Protein AF-A0A172UFU9-F1 (afdb_monomer_lite)

Radius of gyration: 26.02 Å; chains: 1; bounding box: 70×36×63 Å

Organism: NCBI:txid1682113

Foldseek 3Di:
DDDPDPPCPLVVVCVVVVHDSVLVVVLVVCCVPVNNVVSPDDDDPDPPDDPPDDDVVLLVVLVVLLVVCVVVVHDSALVVSQVVCVVVVPPDRDPSVVSVVSCVVVVNDDDPVVPDPPDD

pLDDT: mean 78.35, std 11.7, range [36.91, 92.19]

Secondary structure (DSSP, 8-state):
----PPTTHHHHHHHHTT--HHHHHHHHHHHHHT-TGGGTS----S-S--TT---HHHHHHHHHHHHHHHHTTS--SHHHHHHHHHHTT-S-PPPHHHHHHHHHHTT-S---TTSPPPP-

Sequence (120 aa):
MADDAPRGAVSTFCAEHGISRKSFYALRQRAKTDGQAEVLEPKSRRPKSSPSKLTEEVRQQAVAVRAALEASGRDHGPISVYDKMHAMGLPQVPSVAALARIFREAGVARLEPMKKPRSV

Structure (mmCIF, N/CA/C/O backbone):
data_AF-A0A172UFU9-F1
#
_entry.id   AF-A0A172UFU9-F1
#
loop_
_atom_site.group_PDB
_atom_site.id
_atom_site.type_symbol
_atom_site.label_atom_id
_atom_site.label_alt_id
_atom_site.label_comp_id
_atom_site.label_asym_id
_atom_site.label_entity_id
_atom_site.label_seq_id
_atom_site.pdbx_PDB_ins_code
_atom_site.Cartn_x
_atom_site.Cartn_y
_atom_site.Cartn_z
_atom_site.occupancy
_atom_site.B_iso_or_equiv
_atom_site.auth_seq_id
_atom_site.auth_comp_id
_atom_site.auth_asym_id
_atom_site.auth_atom_id
_atom_site.pdbx_PDB_model_num
ATOM 1 N N . MET A 1 1 ? 40.063 -6.194 -20.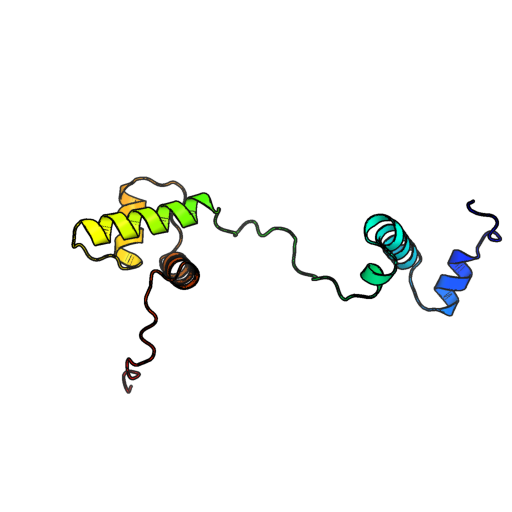016 1.00 36.91 1 MET A N 1
ATOM 2 C CA . MET A 1 1 ? 40.217 -6.663 -21.409 1.00 36.91 1 MET A CA 1
ATOM 3 C C . MET A 1 1 ? 38.885 -6.459 -22.105 1.00 36.91 1 MET A C 1
ATOM 5 O O . MET A 1 1 ? 37.929 -7.134 -21.745 1.00 36.91 1 MET A O 1
ATOM 9 N N . ALA A 1 2 ? 38.763 -5.454 -22.967 1.00 49.81 2 ALA A N 1
ATOM 10 C CA . ALA A 1 2 ? 37.507 -5.140 -23.635 1.00 49.81 2 ALA A CA 1
ATOM 11 C C . ALA A 1 2 ? 37.761 -4.792 -25.103 1.00 49.81 2 ALA A C 1
ATOM 13 O O . ALA A 1 2 ? 38.650 -4.001 -25.389 1.00 49.81 2 ALA A O 1
ATOM 14 N N . ASP A 1 3 ? 36.882 -5.329 -25.951 1.00 57.81 3 ASP A N 1
ATOM 15 C CA . ASP A 1 3 ? 36.410 -4.692 -27.185 1.00 57.81 3 ASP A CA 1
ATOM 16 C C . ASP A 1 3 ? 37.329 -4.741 -28.426 1.00 57.81 3 ASP A C 1
ATOM 18 O O . ASP A 1 3 ? 37.508 -3.740 -29.103 1.00 57.81 3 ASP A O 1
ATOM 22 N N . ASP A 1 4 ? 37.817 -5.930 -28.801 1.00 59.00 4 ASP 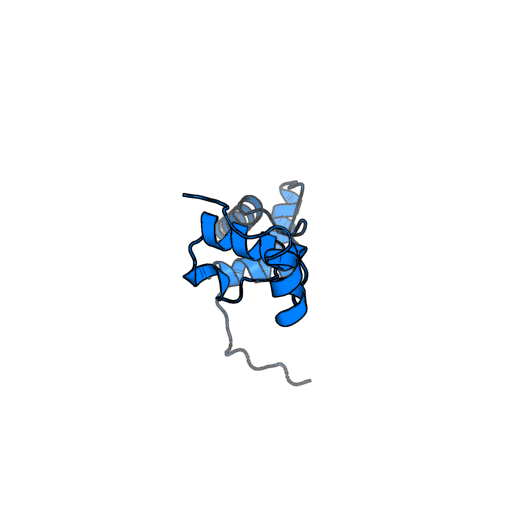A N 1
ATOM 23 C CA . ASP A 1 4 ? 38.317 -6.188 -30.171 1.00 59.00 4 ASP A CA 1
ATOM 24 C C . ASP A 1 4 ? 37.316 -7.037 -30.982 1.00 59.00 4 ASP A C 1
ATOM 26 O O . ASP A 1 4 ? 37.650 -7.984 -31.690 1.00 59.00 4 ASP A O 1
ATOM 30 N N . ALA A 1 5 ? 36.021 -6.753 -30.808 1.00 65.75 5 ALA A N 1
ATOM 31 C CA . ALA A 1 5 ? 34.993 -7.337 -31.660 1.00 65.75 5 ALA A CA 1
ATOM 32 C C . ALA A 1 5 ? 34.910 -6.517 -32.959 1.00 65.75 5 ALA A C 1
ATOM 34 O O . ALA A 1 5 ? 34.851 -5.283 -32.886 1.00 65.75 5 ALA A O 1
ATOM 35 N N . PRO A 1 6 ? 34.854 -7.155 -34.143 1.00 74.81 6 PRO A N 1
ATOM 36 C CA . PRO A 1 6 ? 34.739 -6.432 -35.402 1.00 74.81 6 PRO A CA 1
ATOM 37 C C . PRO A 1 6 ? 33.516 -5.511 -35.368 1.00 74.81 6 PRO A C 1
ATOM 39 O O . PRO A 1 6 ? 32.455 -5.867 -34.836 1.00 74.81 6 PRO A O 1
ATOM 42 N N . ARG A 1 7 ? 33.656 -4.298 -35.918 1.00 66.69 7 ARG A N 1
ATOM 43 C CA . ARG A 1 7 ? 32.552 -3.332 -35.940 1.00 66.69 7 ARG A CA 1
ATOM 44 C C . ARG A 1 7 ? 31.318 -3.979 -36.568 1.00 66.69 7 ARG A C 1
ATOM 46 O O . ARG A 1 7 ? 31.376 -4.501 -37.672 1.00 66.69 7 ARG A O 1
ATOM 53 N N . GLY A 1 8 ? 30.199 -3.923 -35.849 1.00 75.69 8 GLY A N 1
ATOM 54 C CA . GLY A 1 8 ? 28.943 -4.540 -36.277 1.00 75.69 8 GLY A CA 1
ATOM 55 C C . GLY A 1 8 ? 28.670 -5.930 -35.701 1.00 75.69 8 GLY A C 1
ATOM 56 O O . GLY A 1 8 ? 27.540 -6.380 -35.839 1.00 75.69 8 GLY A O 1
ATOM 57 N N . ALA A 1 9 ? 29.599 -6.558 -34.968 1.00 83.75 9 ALA A N 1
ATOM 58 C CA . ALA A 1 9 ? 29.390 -7.878 -34.353 1.00 83.75 9 ALA A CA 1
ATOM 59 C C . ALA A 1 9 ? 28.100 -7.964 -33.514 1.00 83.75 9 ALA A C 1
ATOM 61 O O . ALA A 1 9 ? 27.343 -8.922 -33.621 1.00 83.75 9 ALA A O 1
ATOM 62 N N . VAL A 1 10 ? 27.797 -6.922 -32.731 1.00 84.88 10 VAL A N 1
ATOM 63 C CA . VAL A 1 10 ? 26.552 -6.847 -31.947 1.00 84.88 10 VAL A CA 1
ATOM 64 C C . VAL A 1 10 ? 25.324 -6.741 -32.853 1.00 84.88 10 VAL A C 1
ATOM 66 O O . VAL A 1 10 ? 24.289 -7.317 -32.541 1.00 84.88 10 VAL A O 1
ATOM 69 N N . SER A 1 11 ? 25.418 -6.006 -33.963 1.00 86.12 11 SER A N 1
ATOM 70 C CA . SER A 1 11 ? 24.316 -5.855 -34.919 1.00 86.12 11 SER A CA 1
ATOM 71 C C . SER A 1 11 ? 24.021 -7.170 -35.637 1.00 86.12 11 SER A C 1
ATOM 73 O O . SER A 1 11 ? 22.853 -7.535 -35.735 1.00 86.12 11 SER A O 1
ATOM 75 N N . THR A 1 12 ? 25.059 -7.890 -36.068 1.00 88.94 12 THR A N 1
ATOM 76 C CA . THR A 1 12 ? 24.943 -9.219 -36.684 1.00 88.94 12 THR A CA 1
ATOM 77 C C . THR A 1 12 ? 24.351 -10.221 -35.697 1.00 88.94 12 THR A C 1
ATOM 79 O O . THR A 1 12 ? 23.318 -10.812 -35.985 1.00 88.94 12 THR A O 1
ATOM 82 N N . PHE A 1 13 ? 24.894 -10.296 -34.478 1.00 88.88 13 PHE A N 1
ATOM 83 C CA . PHE A 1 13 ? 24.365 -11.141 -33.401 1.00 88.88 13 PHE A CA 1
ATOM 84 C C . PHE A 1 13 ? 22.887 -10.848 -33.095 1.00 88.88 13 PHE A C 1
ATOM 86 O O . PHE A 1 13 ? 22.070 -11.751 -32.936 1.00 88.88 13 PHE A O 1
ATOM 93 N N . CYS A 1 14 ? 22.520 -9.566 -33.026 1.00 90.56 14 CYS A N 1
ATOM 94 C CA . CYS A 1 14 ? 21.137 -9.159 -32.794 1.00 90.56 14 CYS A CA 1
ATOM 95 C C . CYS A 1 14 ? 20.202 -9.606 -33.927 1.00 90.56 14 CYS A C 1
ATOM 97 O O . CYS A 1 14 ? 19.080 -10.027 -33.649 1.00 90.56 14 CYS A O 1
ATOM 99 N N . ALA A 1 15 ? 20.657 -9.525 -35.180 1.00 88.69 15 ALA A N 1
ATOM 100 C CA . ALA A 1 15 ? 19.890 -9.962 -36.341 1.00 88.69 15 ALA A CA 1
ATOM 101 C C . ALA A 1 15 ? 19.724 -11.491 -36.376 1.00 88.69 15 ALA A C 1
ATOM 103 O O . ALA A 1 15 ? 18.611 -11.967 -36.577 1.00 88.69 15 ALA A O 1
ATOM 104 N N . GLU A 1 16 ? 20.794 -12.244 -36.112 1.00 92.19 16 GLU A N 1
ATOM 105 C CA . GLU A 1 16 ? 20.790 -13.714 -36.088 1.00 92.19 16 GLU A CA 1
ATOM 106 C C . GLU A 1 16 ? 19.888 -14.283 -34.985 1.00 92.19 16 GLU A C 1
ATOM 108 O O . GLU A 1 16 ? 19.138 -15.228 -35.216 1.00 92.19 16 GLU A O 1
ATOM 113 N N . HIS A 1 17 ? 19.913 -13.684 -33.791 1.00 89.44 17 HIS A N 1
ATOM 114 C CA . HIS A 1 17 ? 19.145 -14.158 -32.635 1.00 89.44 17 HIS A CA 1
ATOM 115 C C . HIS A 1 17 ? 17.779 -13.474 -32.460 1.00 89.44 17 HIS A C 1
ATOM 117 O O . HIS A 1 17 ? 17.097 -13.713 -31.463 1.00 89.44 17 HIS A O 1
ATOM 123 N N . GLY A 1 18 ? 17.368 -12.608 -33.394 1.00 90.44 18 GLY A N 1
ATOM 124 C CA . GLY A 1 18 ? 16.059 -11.945 -33.360 1.00 90.44 18 GLY A CA 1
ATOM 125 C C . GLY A 1 18 ? 15.851 -11.006 -32.163 1.00 90.44 18 GLY A C 1
ATOM 126 O O . GLY A 1 18 ? 14.717 -10.770 -31.744 1.00 90.44 18 GLY A O 1
ATOM 127 N N . ILE A 1 19 ? 16.929 -10.463 -31.591 1.00 90.69 19 ILE A N 1
ATOM 128 C CA . ILE A 1 19 ? 16.868 -9.543 -30.448 1.00 90.69 19 ILE A CA 1
ATOM 129 C C . ILE A 1 19 ? 17.178 -8.113 -30.880 1.00 90.69 19 ILE A C 1
ATOM 131 O O . ILE A 1 19 ? 18.022 -7.852 -31.730 1.00 90.69 19 ILE A O 1
ATOM 135 N N . SER A 1 20 ? 16.533 -7.132 -30.250 1.00 91.00 20 SER A N 1
ATOM 136 C CA . SER A 1 20 ? 16.896 -5.736 -30.500 1.00 91.00 20 SER A CA 1
ATOM 137 C C . SER A 1 20 ? 18.251 -5.399 -29.861 1.00 91.00 20 SER A C 1
ATOM 139 O O . SER A 1 20 ? 18.552 -5.848 -28.750 1.00 91.00 20 SER A O 1
ATOM 141 N N . ARG A 1 21 ? 19.027 -4.501 -30.488 1.00 88.81 21 ARG A N 1
ATOM 142 C CA . ARG A 1 21 ? 20.263 -3.948 -29.891 1.00 88.81 21 ARG A CA 1
ATOM 143 C C . ARG A 1 21 ? 20.018 -3.363 -28.493 1.00 88.81 21 ARG A C 1
ATOM 145 O O . ARG A 1 21 ? 20.852 -3.504 -27.603 1.00 88.81 21 ARG A O 1
ATOM 152 N N . LYS A 1 22 ? 18.849 -2.746 -28.273 1.00 90.75 22 LYS A N 1
ATOM 153 C CA . LYS A 1 22 ? 18.432 -2.211 -26.966 1.00 90.75 22 LYS A CA 1
ATOM 154 C C . LYS A 1 22 ? 18.313 -3.320 -25.915 1.00 90.75 22 LYS A C 1
ATOM 156 O O . LYS A 1 22 ? 18.804 -3.148 -24.802 1.00 90.75 22 LYS A O 1
ATOM 161 N N . SER A 1 23 ? 17.705 -4.452 -26.271 1.00 88.06 23 SER A N 1
ATOM 162 C CA . SER A 1 23 ? 17.599 -5.627 -25.398 1.00 88.06 23 SER A CA 1
ATOM 163 C C . SER A 1 23 ? 18.976 -6.207 -25.081 1.00 88.06 23 SER A C 1
ATOM 165 O O . SER A 1 23 ? 19.262 -6.462 -23.916 1.00 88.06 23 SER A O 1
ATOM 167 N N . PHE A 1 24 ? 19.857 -6.329 -26.080 1.00 89.62 24 PHE A N 1
ATOM 168 C CA . PHE A 1 24 ? 21.227 -6.812 -25.884 1.00 89.62 24 PHE A CA 1
ATOM 169 C C . PHE A 1 24 ? 21.993 -5.975 -24.852 1.00 89.62 24 PHE A C 1
ATOM 171 O O . PHE A 1 24 ? 22.528 -6.514 -23.884 1.00 89.62 24 PHE A O 1
ATOM 178 N N . TYR A 1 25 ? 22.005 -4.647 -25.000 1.00 91.19 25 TYR A N 1
ATOM 179 C CA . TYR A 1 25 ? 22.691 -3.786 -24.034 1.00 91.19 25 TYR A CA 1
ATOM 180 C C . TYR A 1 25 ? 22.013 -3.783 -22.661 1.00 91.19 25 TYR A C 1
ATOM 182 O O . TYR A 1 25 ? 22.715 -3.724 -21.655 1.00 91.19 25 TYR A O 1
ATOM 190 N N . ALA A 1 26 ? 20.685 -3.907 -22.587 1.00 87.19 26 ALA A N 1
ATOM 191 C CA . ALA A 1 26 ? 19.989 -4.050 -21.309 1.00 87.19 26 ALA A CA 1
ATOM 192 C C . ALA A 1 26 ? 20.400 -5.338 -20.570 1.00 87.19 26 ALA A C 1
ATOM 194 O O . ALA A 1 26 ? 20.665 -5.290 -19.370 1.00 87.19 26 ALA A O 1
ATOM 195 N N . LEU A 1 27 ? 20.508 -6.466 -21.279 1.00 86.62 27 LEU A N 1
ATOM 196 C CA . LEU A 1 27 ? 20.976 -7.739 -20.721 1.00 86.62 27 LEU A CA 1
ATOM 197 C C . LEU A 1 27 ? 22.465 -7.677 -20.349 1.00 86.62 27 LEU A C 1
ATOM 199 O O . LEU A 1 27 ? 22.829 -8.102 -19.258 1.00 86.62 27 LEU A O 1
ATOM 203 N N . ARG A 1 28 ? 23.318 -7.068 -21.189 1.00 87.25 28 ARG A N 1
ATOM 204 C CA . ARG A 1 28 ? 24.753 -6.871 -20.897 1.00 87.25 28 ARG A CA 1
ATOM 205 C C . ARG A 1 28 ? 24.972 -6.013 -19.652 1.00 87.25 28 ARG A C 1
ATOM 207 O O . ARG A 1 28 ? 25.885 -6.295 -18.884 1.00 87.25 28 ARG A O 1
ATOM 214 N N . GLN A 1 29 ? 24.169 -4.968 -19.451 1.00 86.25 29 GLN A N 1
ATOM 215 C CA . GLN A 1 29 ? 24.249 -4.149 -18.238 1.00 86.25 29 GLN A CA 1
ATOM 216 C C . GLN A 1 29 ? 23.799 -4.935 -17.003 1.00 86.25 29 GLN A C 1
ATOM 218 O O . GLN A 1 29 ? 24.514 -4.942 -16.008 1.00 86.25 29 GLN A O 1
ATOM 223 N N . ARG A 1 30 ? 22.692 -5.684 -17.087 1.00 83.00 30 ARG A N 1
ATOM 224 C CA . ARG A 1 30 ? 22.256 -6.571 -15.993 1.00 83.00 30 ARG A CA 1
ATOM 225 C C . ARG A 1 30 ? 23.310 -7.621 -15.646 1.00 83.00 30 ARG A C 1
ATOM 227 O O . ARG A 1 30 ? 23.615 -7.783 -14.477 1.00 83.00 30 ARG A O 1
ATOM 234 N N . ALA A 1 31 ? 23.944 -8.242 -16.642 1.00 84.94 31 ALA A N 1
ATOM 235 C CA . ALA A 1 31 ? 25.013 -9.224 -16.427 1.00 84.94 31 ALA A CA 1
ATOM 236 C C . ALA A 1 31 ? 26.193 -8.650 -15.631 1.00 84.94 31 ALA A C 1
ATOM 238 O O . ALA A 1 31 ? 26.836 -9.371 -14.873 1.00 84.94 31 ALA A O 1
ATOM 239 N N . LYS A 1 32 ? 26.489 -7.356 -15.820 1.00 85.38 32 LYS A N 1
ATOM 240 C CA . LYS A 1 32 ? 27.555 -6.653 -15.098 1.00 85.38 32 LYS A CA 1
ATOM 241 C C . LYS A 1 32 ? 27.161 -6.290 -13.668 1.00 85.38 32 LYS A C 1
ATOM 243 O O . LYS A 1 32 ? 28.022 -6.337 -12.800 1.00 85.38 32 LYS A O 1
ATOM 248 N N . THR A 1 33 ? 25.914 -5.880 -13.441 1.00 84.38 33 THR A N 1
ATOM 249 C CA . THR A 1 33 ? 25.444 -5.417 -12.124 1.00 84.38 33 THR A CA 1
ATOM 250 C C . THR A 1 33 ? 25.029 -6.567 -11.211 1.00 84.38 33 THR A C 1
ATOM 252 O O . THR A 1 33 ? 25.395 -6.574 -10.043 1.00 84.38 33 THR A O 1
ATOM 255 N N . ASP A 1 34 ? 24.296 -7.533 -11.758 1.00 78.94 34 ASP A N 1
ATOM 256 C CA . ASP A 1 34 ? 23.587 -8.577 -11.013 1.00 78.94 34 ASP A CA 1
ATOM 257 C C . ASP A 1 34 ? 24.256 -9.966 -11.161 1.00 78.94 34 ASP A C 1
ATOM 259 O O . ASP A 1 34 ? 23.916 -10.915 -10.461 1.00 78.94 34 ASP A O 1
ATOM 263 N N . GLY A 1 35 ? 25.222 -10.103 -12.078 1.00 80.25 35 GLY A N 1
ATOM 264 C CA . GLY A 1 35 ? 25.857 -11.377 -12.429 1.00 80.25 35 GLY A CA 1
ATOM 265 C C . GLY A 1 35 ? 25.158 -12.107 -13.583 1.00 80.25 35 GLY A C 1
ATOM 266 O O . GLY A 1 35 ? 23.994 -11.871 -13.899 1.00 80.25 35 GLY A O 1
ATOM 267 N N . GLN A 1 36 ? 25.887 -12.997 -14.265 1.00 76.25 36 GLN A N 1
ATOM 268 C CA . GLN A 1 36 ? 25.418 -13.639 -15.506 1.00 76.25 36 GLN A CA 1
ATOM 269 C C . GLN A 1 36 ? 24.200 -14.556 -15.297 1.00 76.25 36 GLN A C 1
ATOM 271 O O . GLN A 1 36 ? 23.340 -14.626 -16.172 1.00 76.25 36 GLN A O 1
ATOM 276 N N . ALA A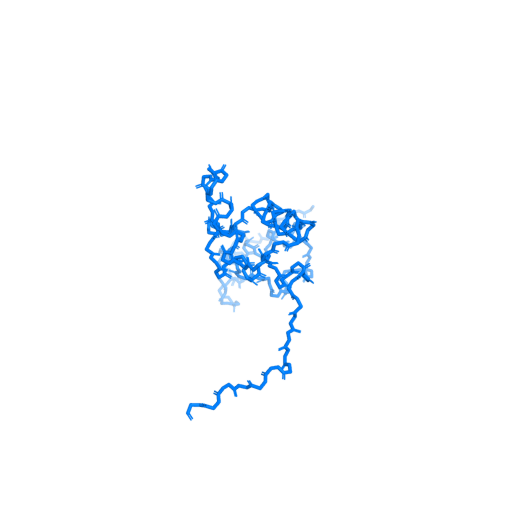 1 37 ? 24.103 -15.213 -14.136 1.00 72.19 37 ALA A N 1
ATOM 277 C CA . ALA A 1 37 ? 22.992 -16.106 -13.807 1.00 72.19 37 ALA A CA 1
ATOM 278 C C . ALA A 1 37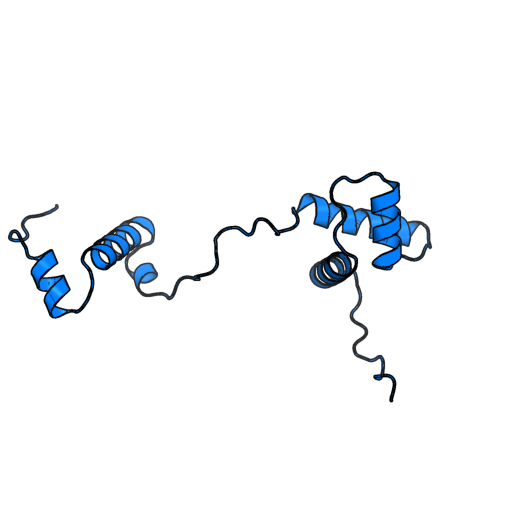 ? 21.666 -15.347 -13.606 1.00 72.19 37 ALA A C 1
ATOM 280 O O . ALA A 1 37 ? 20.622 -15.795 -14.069 1.00 72.19 37 ALA A O 1
ATOM 281 N N . GLU A 1 38 ? 21.705 -14.150 -13.012 1.00 70.00 38 GLU A N 1
ATOM 282 C CA . GLU A 1 38 ? 20.504 -13.343 -12.751 1.00 70.00 38 GLU A CA 1
ATOM 283 C C . GLU A 1 38 ? 19.850 -12.762 -14.014 1.00 70.00 38 GLU A C 1
ATOM 285 O O . GLU A 1 38 ? 18.711 -12.295 -13.976 1.00 70.00 38 GLU A O 1
ATOM 290 N N . VAL A 1 39 ? 20.552 -12.766 -15.149 1.00 73.69 39 VAL A N 1
ATOM 291 C CA . VAL A 1 39 ? 20.020 -12.244 -16.417 1.00 73.69 39 VAL A CA 1
ATOM 292 C C . VAL A 1 39 ? 18.967 -13.171 -17.018 1.00 73.69 39 VAL A C 1
ATOM 294 O O . VAL A 1 39 ? 18.069 -12.689 -17.713 1.00 73.69 39 VAL A O 1
ATOM 297 N N . LEU A 1 40 ? 19.086 -14.477 -16.763 1.00 74.81 40 LEU A N 1
ATOM 298 C CA . LEU A 1 40 ? 18.203 -15.506 -17.312 1.00 74.81 40 LEU A CA 1
ATOM 299 C C . LEU A 1 40 ? 16.953 -15.722 -16.452 1.00 74.81 40 LEU A C 1
ATOM 301 O O . LEU A 1 40 ? 15.929 -16.168 -16.969 1.00 74.81 40 LEU A O 1
ATOM 305 N N . GLU A 1 41 ? 17.006 -15.342 -15.176 1.00 77.06 41 GLU A N 1
ATOM 306 C CA . GLU A 1 41 ? 15.870 -15.451 -14.268 1.00 77.06 41 GLU A CA 1
ATOM 307 C C . GLU A 1 41 ? 14.781 -14.410 -14.604 1.00 77.06 41 GLU A C 1
ATOM 309 O O . GLU A 1 41 ? 15.060 -13.204 -14.695 1.00 77.06 41 GLU A O 1
ATOM 314 N N . PRO A 1 42 ? 13.508 -14.823 -14.775 1.00 77.12 42 PRO A N 1
ATOM 315 C CA . PRO A 1 42 ? 12.404 -13.900 -15.009 1.00 77.12 42 PRO A CA 1
ATOM 316 C C . PRO A 1 42 ? 12.218 -12.918 -13.839 1.00 77.12 42 PRO A C 1
ATOM 318 O O . PRO A 1 42 ? 11.589 -13.223 -12.827 1.00 77.12 42 PRO A O 1
ATOM 321 N N . LYS A 1 43 ? 12.720 -11.685 -13.979 1.00 72.81 43 LYS A N 1
ATOM 322 C CA . LYS A 1 43 ? 12.493 -10.630 -12.978 1.00 72.81 43 LYS A CA 1
ATOM 323 C C . LYS A 1 43 ? 11.047 -10.126 -13.034 1.00 72.81 43 LYS A C 1
ATOM 325 O O . LYS A 1 43 ? 10.429 -10.009 -14.097 1.00 72.81 43 LYS A O 1
ATOM 330 N N . SER A 1 44 ? 10.517 -9.777 -11.862 1.00 75.81 44 SER A N 1
ATOM 331 C CA . SER A 1 44 ? 9.176 -9.207 -11.725 1.00 75.81 44 SER A CA 1
ATOM 332 C C . SER A 1 44 ? 8.995 -7.986 -12.631 1.00 75.81 44 SER A C 1
ATOM 334 O O . SER A 1 44 ? 9.795 -7.052 -12.617 1.00 75.81 44 SER A O 1
ATOM 336 N N . ARG A 1 45 ? 7.896 -7.974 -13.392 1.00 80.25 45 ARG A N 1
ATOM 337 C CA . ARG A 1 45 ? 7.470 -6.829 -14.215 1.00 80.25 45 ARG A CA 1
ATOM 338 C C . ARG A 1 45 ? 6.655 -5.803 -13.422 1.00 80.25 45 ARG A C 1
ATOM 340 O O . ARG A 1 45 ? 6.140 -4.848 -13.999 1.00 80.25 45 ARG A O 1
ATOM 347 N N . ARG A 1 46 ? 6.482 -6.014 -12.113 1.00 73.25 46 ARG A N 1
ATOM 348 C CA . ARG A 1 46 ? 5.698 -5.120 -11.261 1.00 73.25 46 ARG A CA 1
ATOM 349 C C . ARG A 1 46 ? 6.412 -3.765 -11.138 1.00 73.25 46 ARG A C 1
ATOM 351 O O . ARG A 1 46 ? 7.629 -3.747 -10.947 1.00 73.25 46 ARG A O 1
ATOM 358 N N . PRO A 1 47 ? 5.689 -2.633 -11.205 1.00 74.19 47 PRO A N 1
ATOM 359 C CA . PRO A 1 47 ? 6.279 -1.328 -10.931 1.00 74.19 47 PRO A CA 1
ATOM 360 C C . PRO A 1 47 ? 6.932 -1.302 -9.543 1.00 74.19 47 PRO A C 1
ATOM 362 O O . PRO A 1 47 ? 6.381 -1.840 -8.579 1.00 74.19 47 PRO A O 1
ATOM 365 N N . LYS A 1 48 ? 8.110 -0.667 -9.452 1.00 70.56 48 LYS A N 1
ATOM 366 C CA . LYS A 1 48 ? 8.915 -0.597 -8.217 1.00 70.56 48 LYS A CA 1
ATOM 367 C C . LYS A 1 48 ? 8.189 0.110 -7.069 1.00 70.56 48 LYS A C 1
ATOM 369 O O . LYS A 1 48 ? 8.420 -0.217 -5.911 1.00 70.56 48 LYS A O 1
ATOM 374 N N . SER A 1 49 ? 7.307 1.055 -7.384 1.00 62.72 49 SER A N 1
ATOM 375 C CA . SER A 1 49 ? 6.459 1.741 -6.412 1.00 62.72 49 SER A CA 1
ATOM 376 C C . SER A 1 49 ? 5.048 1.909 -6.968 1.00 62.72 49 SER A C 1
ATOM 378 O O . SER A 1 49 ? 4.858 1.986 -8.181 1.00 62.72 49 SER A O 1
ATOM 380 N N . SER A 1 50 ? 4.063 1.950 -6.074 1.00 64.56 50 SER A N 1
ATOM 381 C CA . SER A 1 50 ? 2.684 2.308 -6.394 1.00 64.56 50 SER A CA 1
ATOM 382 C C . SER A 1 50 ? 2.342 3.573 -5.607 1.00 64.56 50 SER A C 1
ATOM 384 O O . SER A 1 50 ? 2.455 3.537 -4.383 1.00 64.56 50 SER A O 1
ATOM 386 N N . PRO A 1 51 ? 1.919 4.671 -6.255 1.00 60.72 51 PRO A N 1
ATOM 387 C CA . PRO A 1 51 ? 1.554 5.909 -5.561 1.00 60.72 51 PRO A CA 1
ATOM 388 C C . PRO A 1 51 ? 0.328 5.740 -4.652 1.00 60.72 51 PRO A C 1
ATOM 390 O O . PRO A 1 51 ? 0.142 6.510 -3.721 1.00 60.72 51 PRO A O 1
ATOM 393 N N . SER A 1 52 ? -0.483 4.700 -4.870 1.00 61.34 52 SER A N 1
ATOM 394 C CA . SER A 1 52 ? -1.595 4.329 -3.986 1.00 61.34 52 SER A CA 1
ATOM 395 C C . SER A 1 52 ? -1.171 3.405 -2.838 1.00 61.34 52 SER A C 1
ATOM 397 O O . SER A 1 52 ? -2.024 2.867 -2.130 1.00 61.34 52 SER A O 1
ATOM 399 N N . LYS A 1 53 ? 0.132 3.137 -2.676 1.00 66.44 53 LYS A N 1
ATOM 400 C CA . LYS A 1 53 ? 0.634 2.336 -1.562 1.00 66.44 53 LYS A CA 1
ATOM 401 C C . LYS A 1 53 ? 0.545 3.189 -0.299 1.00 66.44 53 LYS A C 1
ATOM 403 O O . LYS A 1 53 ? 1.271 4.164 -0.159 1.00 66.44 53 LYS A O 1
ATOM 408 N N . LEU A 1 54 ? -0.348 2.792 0.604 1.00 70.25 54 LEU A N 1
ATOM 409 C CA . LEU A 1 54 ? -0.384 3.301 1.973 1.00 70.25 54 LEU A CA 1
ATOM 410 C C . LEU A 1 54 ? 1.021 3.240 2.575 1.00 70.25 54 LEU A C 1
ATOM 412 O O . LEU A 1 54 ? 1.690 2.206 2.452 1.00 70.25 54 LEU A O 1
ATOM 416 N N . THR A 1 55 ? 1.464 4.342 3.181 1.00 77.50 55 THR A N 1
ATOM 417 C CA . THR A 1 55 ? 2.764 4.373 3.848 1.00 77.50 55 THR A CA 1
ATOM 418 C C . THR A 1 55 ? 2.757 3.404 5.023 1.00 77.50 55 THR A C 1
ATOM 420 O O . THR A 1 55 ? 1.714 3.095 5.612 1.00 77.50 55 THR A O 1
ATOM 423 N N . GLU A 1 56 ? 3.937 2.888 5.351 1.00 78.75 56 GLU A N 1
ATOM 424 C CA . GLU A 1 56 ? 4.089 1.968 6.475 1.00 78.75 56 GLU A CA 1
ATOM 425 C C . GLU A 1 56 ? 3.693 2.642 7.800 1.00 78.75 56 GLU A C 1
ATOM 427 O O . GLU A 1 56 ? 3.118 2.002 8.674 1.00 78.75 56 GLU A O 1
ATOM 432 N N . GLU A 1 57 ? 3.881 3.960 7.909 1.00 80.94 57 GLU A N 1
ATOM 433 C CA . GLU A 1 57 ? 3.462 4.759 9.067 1.00 80.94 57 GLU A CA 1
ATOM 434 C C . GLU A 1 57 ? 1.943 4.702 9.276 1.00 80.94 57 GLU A C 1
ATOM 436 O O . GLU A 1 57 ? 1.478 4.428 10.381 1.00 80.94 57 GLU A O 1
ATOM 441 N N . VAL A 1 58 ? 1.152 4.886 8.210 1.00 82.81 58 VAL A N 1
ATOM 442 C CA . VAL A 1 58 ? -0.319 4.823 8.287 1.00 82.81 58 VAL A CA 1
ATOM 443 C C . VAL A 1 58 ? -0.781 3.416 8.673 1.00 82.81 58 VAL A C 1
ATOM 445 O O . VAL A 1 58 ? -1.739 3.256 9.433 1.00 82.81 58 VAL A O 1
ATOM 448 N N . ARG A 1 59 ? -0.083 2.380 8.192 1.00 84.69 59 ARG A N 1
ATOM 449 C CA . ARG A 1 59 ? -0.342 0.986 8.577 1.00 84.69 59 ARG A CA 1
ATOM 450 C C . ARG A 1 59 ? -0.097 0.770 10.072 1.00 84.69 59 ARG A C 1
ATOM 452 O O . ARG A 1 59 ? -0.961 0.215 10.750 1.00 84.69 59 ARG A O 1
ATOM 459 N N . GLN A 1 60 ? 1.044 1.221 10.585 1.00 84.69 60 GLN A N 1
ATOM 460 C CA . GLN A 1 60 ? 1.391 1.106 12.003 1.00 84.69 60 GLN A CA 1
ATOM 461 C C . GLN A 1 60 ? 0.415 1.887 12.884 1.00 84.69 60 GLN A C 1
ATOM 463 O O . GLN A 1 60 ? -0.062 1.371 13.893 1.00 84.69 60 GLN A O 1
ATOM 468 N N . GLN A 1 61 ? 0.045 3.096 12.465 1.00 87.00 61 GLN A N 1
ATOM 469 C CA . GLN A 1 61 ? -0.906 3.930 13.185 1.00 87.00 61 GLN A CA 1
ATOM 470 C C . GLN A 1 61 ? -2.295 3.287 13.264 1.00 87.00 61 GLN A C 1
ATOM 472 O O . GLN A 1 61 ? -2.906 3.282 14.331 1.00 87.00 61 GLN A O 1
ATOM 477 N N . ALA A 1 62 ? -2.774 2.676 12.179 1.00 86.50 62 ALA A N 1
ATOM 478 C CA . ALA A 1 62 ? -4.029 1.928 12.185 1.00 86.50 62 ALA A CA 1
ATOM 479 C C . ALA A 1 62 ? -4.012 0.755 13.183 1.00 86.50 62 ALA A C 1
ATOM 481 O O . ALA A 1 62 ? -4.994 0.528 13.894 1.00 86.50 62 ALA A O 1
ATOM 482 N N . VAL A 1 63 ? -2.899 0.018 13.261 1.00 87.44 63 VAL A N 1
ATOM 483 C CA . VAL A 1 63 ? -2.732 -1.082 14.225 1.00 87.44 63 VAL A CA 1
ATOM 484 C C . VAL A 1 63 ? -2.682 -0.551 15.660 1.00 87.44 63 VAL A C 1
ATOM 486 O O . VAL A 1 63 ? -3.332 -1.119 16.536 1.00 87.44 63 VAL A O 1
ATOM 489 N N . ALA A 1 64 ? -1.994 0.567 15.901 1.00 87.69 64 ALA A N 1
ATOM 490 C CA . ALA A 1 64 ? -1.934 1.208 17.213 1.00 87.69 64 ALA A CA 1
ATOM 491 C C . ALA A 1 64 ? -3.312 1.703 17.684 1.00 87.69 64 ALA A C 1
ATOM 493 O O . ALA A 1 64 ? -3.693 1.471 18.830 1.00 87.69 64 ALA A O 1
ATOM 494 N N . VAL A 1 65 ? -4.100 2.324 16.797 1.00 87.62 65 VAL A N 1
ATOM 495 C CA . VAL A 1 65 ? -5.473 2.751 17.114 1.00 87.62 65 VAL A CA 1
ATOM 496 C C . VAL A 1 65 ? -6.354 1.547 17.437 1.00 87.62 65 VAL A C 1
ATOM 498 O O . VAL A 1 65 ? -7.106 1.590 18.410 1.00 87.62 65 VAL A O 1
ATOM 501 N N . ARG A 1 66 ? -6.233 0.447 16.682 1.00 87.69 66 ARG A N 1
ATOM 502 C CA . ARG A 1 66 ? -6.939 -0.805 16.989 1.00 87.69 66 ARG A CA 1
ATOM 503 C C . ARG A 1 66 ? -6.566 -1.333 18.378 1.00 87.69 66 ARG A C 1
ATOM 505 O O . ARG A 1 66 ? -7.463 -1.665 19.144 1.00 87.69 66 ARG A O 1
ATOM 512 N N . ALA A 1 67 ? -5.275 -1.377 18.710 1.00 87.19 67 ALA A N 1
ATOM 513 C CA . ALA A 1 67 ? -4.795 -1.839 20.013 1.00 87.19 67 ALA A CA 1
ATOM 514 C C . ALA A 1 67 ? -5.285 -0.944 21.165 1.00 87.19 67 ALA A C 1
ATOM 516 O O . ALA A 1 67 ? -5.684 -1.447 22.210 1.00 87.19 67 ALA A O 1
ATOM 517 N N . ALA A 1 68 ? -5.327 0.376 20.965 1.00 87.19 68 ALA A N 1
ATOM 518 C CA . ALA A 1 68 ? -5.878 1.307 21.947 1.00 87.19 68 ALA A CA 1
ATOM 519 C C . ALA A 1 68 ? -7.390 1.108 22.158 1.00 87.19 68 ALA A C 1
ATOM 521 O O . ALA A 1 68 ? -7.872 1.177 23.289 1.00 87.19 68 ALA A O 1
ATOM 522 N N . LEU A 1 69 ? -8.145 0.835 21.085 1.00 86.75 69 LEU A N 1
ATOM 523 C CA . LEU A 1 69 ? -9.572 0.516 21.182 1.00 86.75 69 LEU A CA 1
ATOM 524 C C . LEU A 1 69 ? -9.799 -0.802 21.931 1.00 86.75 69 LEU A C 1
ATOM 526 O O . LEU A 1 69 ? -10.620 -0.832 22.847 1.00 86.75 69 LEU A O 1
ATOM 530 N N . GLU A 1 70 ? -9.016 -1.834 21.612 1.00 86.94 70 GLU A N 1
ATOM 531 C CA . GLU A 1 70 ? -9.023 -3.134 22.292 1.00 86.94 70 GLU A CA 1
ATOM 532 C C . GLU A 1 70 ? -8.703 -2.992 23.790 1.00 86.94 70 GLU A C 1
ATOM 534 O O . GLU A 1 70 ? -9.465 -3.475 24.626 1.00 86.94 70 GLU A O 1
ATOM 539 N N . ALA A 1 71 ? -7.661 -2.233 24.147 1.00 86.62 71 ALA A N 1
ATOM 540 C CA . ALA A 1 71 ? -7.296 -1.960 25.540 1.00 86.62 71 ALA A CA 1
ATOM 541 C C . ALA A 1 71 ? -8.382 -1.188 26.310 1.00 86.62 71 ALA A C 1
ATOM 543 O O . ALA A 1 71 ? -8.538 -1.366 27.514 1.00 86.62 71 ALA A O 1
ATOM 544 N N . SER A 1 72 ? -9.154 -0.343 25.621 1.00 86.00 72 SER A N 1
ATOM 545 C CA . SER A 1 72 ? -10.282 0.386 26.216 1.00 86.00 72 SER A CA 1
ATOM 546 C C . SER A 1 72 ? -11.586 -0.420 26.287 1.00 86.00 72 SER A C 1
ATOM 548 O O . SER A 1 72 ? -12.607 0.127 26.701 1.00 86.00 72 SER A O 1
ATOM 550 N N . GLY A 1 73 ? -11.579 -1.690 25.861 1.00 83.75 73 GLY A N 1
ATOM 551 C CA . GLY A 1 73 ? -12.769 -2.545 25.834 1.00 83.75 73 GLY A CA 1
ATOM 552 C C . GLY A 1 73 ? -13.839 -2.091 24.836 1.00 83.75 73 GLY A C 1
ATOM 553 O O . GLY A 1 73 ? -15.005 -2.452 24.977 1.00 83.75 73 GLY A O 1
ATOM 554 N N . ARG A 1 74 ? -13.465 -1.267 23.850 1.00 79.56 74 ARG A N 1
ATOM 555 C CA . ARG A 1 74 ? -14.363 -0.738 22.815 1.00 79.56 74 ARG A CA 1
ATOM 556 C C . ARG A 1 74 ? -14.318 -1.601 21.558 1.00 79.56 74 ARG A C 1
ATOM 558 O O . ARG A 1 74 ? -13.373 -2.364 21.335 1.00 79.56 74 ARG A O 1
ATOM 565 N N . ASP A 1 75 ? -15.320 -1.430 20.698 1.00 84.69 75 ASP A N 1
ATOM 566 C CA . ASP A 1 75 ? -15.318 -2.043 19.374 1.00 84.69 75 ASP A CA 1
ATOM 567 C C . ASP A 1 75 ? -14.051 -1.646 18.608 1.00 84.69 75 ASP A C 1
ATOM 569 O O . ASP A 1 75 ? -13.769 -0.471 18.375 1.00 84.69 75 ASP A O 1
ATOM 573 N N . HIS A 1 76 ? -13.275 -2.652 18.218 1.00 84.25 76 HIS A N 1
ATOM 574 C CA . HIS A 1 76 ? -11.980 -2.515 17.546 1.00 84.25 76 HIS A CA 1
ATOM 575 C C . HIS A 1 76 ? -12.062 -3.008 16.091 1.00 84.25 76 HIS A C 1
ATOM 577 O O . HIS A 1 76 ? -11.091 -3.500 15.507 1.00 84.25 76 HIS A O 1
ATOM 583 N N . GLY A 1 77 ? -13.259 -2.905 15.507 1.00 85.06 77 GLY A N 1
ATOM 584 C CA . GLY A 1 77 ? -13.513 -3.236 14.114 1.00 85.06 77 GLY A CA 1
ATOM 585 C C . GLY A 1 77 ? -12.918 -2.201 13.147 1.00 85.06 77 GLY A C 1
ATOM 586 O O . GLY A 1 77 ? -12.603 -1.078 13.542 1.00 85.06 77 GLY A O 1
ATOM 587 N N . PRO A 1 78 ? -12.803 -2.535 11.849 1.00 85.81 78 PRO A N 1
ATOM 588 C CA . PRO A 1 78 ? -12.303 -1.613 10.826 1.00 85.81 78 PRO A CA 1
ATOM 589 C C . PRO A 1 78 ? -13.079 -0.293 10.725 1.00 85.81 78 PRO A C 1
ATOM 591 O O . PRO A 1 78 ? -12.479 0.730 10.418 1.00 85.81 78 PRO A O 1
ATOM 594 N N . ILE A 1 79 ? -14.388 -0.309 10.996 1.00 87.81 79 ILE A N 1
ATOM 595 C CA . ILE A 1 79 ? -15.245 0.888 10.990 1.00 87.81 79 ILE A CA 1
ATOM 596 C C . ILE A 1 79 ? -14.916 1.772 12.199 1.00 87.81 79 ILE A C 1
ATOM 598 O O . ILE A 1 79 ? -14.592 2.939 12.036 1.00 87.81 79 ILE A O 1
ATOM 602 N N . SER A 1 80 ? -14.870 1.192 13.399 1.00 86.62 80 SER A N 1
ATOM 603 C CA . SER A 1 80 ? -14.540 1.917 14.630 1.00 86.62 80 SER A CA 1
ATOM 604 C C . SER A 1 80 ? -13.140 2.537 14.586 1.00 86.62 80 SER A C 1
ATOM 606 O O . SER A 1 80 ? -12.931 3.654 15.058 1.00 86.62 80 SER A O 1
ATOM 608 N N . VAL A 1 81 ? -12.171 1.835 13.984 1.00 86.62 81 VAL A N 1
ATOM 609 C CA . VAL A 1 81 ? -10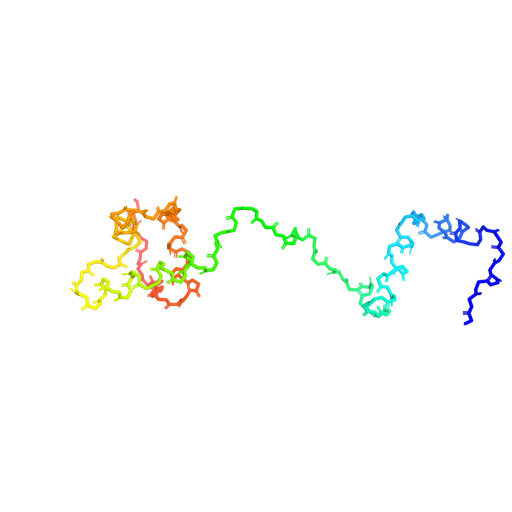.825 2.382 13.758 1.00 86.62 81 VAL A CA 1
ATOM 610 C C . VAL A 1 81 ? -10.858 3.519 12.739 1.00 86.62 81 VAL A C 1
ATOM 612 O O . VAL A 1 81 ? -10.208 4.533 12.972 1.00 86.62 81 VAL A O 1
ATOM 615 N N . TYR A 1 82 ? -11.621 3.386 11.650 1.00 89.31 82 TYR A N 1
ATOM 616 C CA . 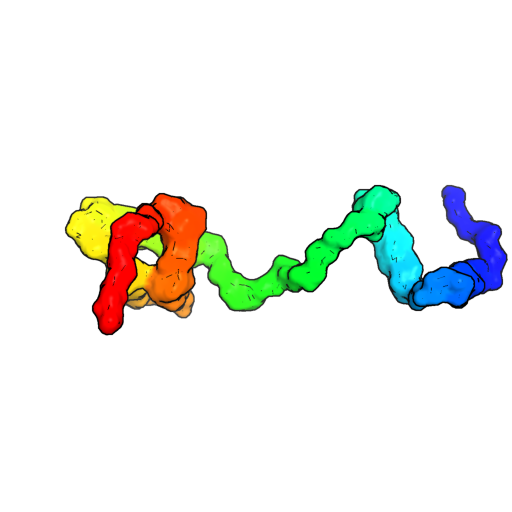TYR A 1 82 ? -11.792 4.452 10.661 1.00 89.31 82 TYR A CA 1
ATOM 617 C C . TYR A 1 82 ? -12.340 5.728 11.308 1.00 89.31 82 TYR A C 1
ATOM 619 O O . TYR A 1 82 ? -11.721 6.784 11.188 1.00 89.31 82 TYR A O 1
ATOM 627 N N . ASP A 1 83 ? -13.427 5.616 12.071 1.00 87.50 83 ASP A N 1
ATOM 628 C CA . ASP A 1 83 ? -14.052 6.751 12.753 1.00 87.50 83 ASP A CA 1
ATOM 629 C C . ASP A 1 83 ? -13.093 7.392 13.757 1.00 87.50 83 ASP A C 1
ATOM 631 O O . ASP A 1 83 ? -12.982 8.616 13.837 1.00 87.50 83 ASP A O 1
ATOM 635 N N . LYS A 1 84 ? -12.331 6.573 14.493 1.00 85.94 84 LYS A N 1
ATOM 636 C CA . LYS A 1 84 ? -11.344 7.075 15.449 1.00 85.94 84 LYS A CA 1
ATOM 637 C C . LYS A 1 84 ? -10.180 7.786 14.757 1.00 85.94 84 LYS A C 1
ATOM 639 O O . LYS A 1 84 ? -9.776 8.848 15.221 1.00 85.94 84 LYS A O 1
ATOM 644 N N . MET A 1 85 ? -9.660 7.234 13.662 1.00 86.88 85 MET A N 1
ATOM 645 C CA . MET A 1 85 ? -8.607 7.863 12.856 1.00 86.88 85 MET A CA 1
ATOM 646 C C . MET A 1 85 ? -9.090 9.172 12.224 1.00 86.88 85 MET A C 1
ATOM 648 O O . MET A 1 85 ? -8.336 10.143 12.172 1.00 86.88 85 MET A O 1
ATOM 652 N N . HIS A 1 86 ? -10.353 9.221 11.800 1.00 86.56 86 HIS A N 1
ATOM 653 C CA . HIS A 1 86 ? -10.971 10.426 11.264 1.00 86.56 86 HIS A CA 1
ATOM 654 C C . HIS A 1 86 ? -11.162 11.497 12.347 1.00 86.56 86 HIS A C 1
ATOM 656 O O . HIS A 1 86 ? -10.780 12.648 12.151 1.00 86.56 86 HIS A O 1
ATOM 662 N N . ALA A 1 87 ? -11.635 11.109 13.535 1.00 85.94 87 ALA A N 1
ATOM 663 C CA . ALA A 1 87 ? -11.767 12.000 14.689 1.00 85.94 87 ALA A CA 1
ATOM 664 C C . ALA A 1 87 ? -10.417 12.524 15.217 1.00 85.94 87 ALA A C 1
ATOM 666 O O . ALA A 1 87 ? -10.365 13.592 15.819 1.00 85.94 87 ALA A O 1
ATOM 667 N N . MET A 1 88 ? -9.320 11.793 14.994 1.00 84.00 88 MET A N 1
ATOM 668 C CA . MET A 1 88 ? -7.954 12.243 15.296 1.00 84.00 88 MET A CA 1
ATOM 669 C C . MET A 1 88 ? -7.408 13.261 14.277 1.00 84.00 88 MET A C 1
ATOM 671 O O . MET A 1 88 ? -6.289 13.738 14.449 1.00 84.00 88 MET A O 1
ATOM 675 N N . GLY A 1 89 ? -8.166 13.594 13.224 1.00 79.25 89 GLY A N 1
ATOM 676 C CA . GLY A 1 89 ? -7.771 14.585 12.221 1.00 79.25 89 GLY A CA 1
ATOM 677 C C . GLY A 1 89 ? -6.642 14.118 11.302 1.00 79.25 89 GLY A C 1
ATOM 678 O O . GLY A 1 89 ? -5.897 14.944 10.777 1.00 79.25 89 GLY A O 1
ATOM 679 N N . LEU A 1 90 ? -6.478 12.802 11.119 1.00 76.19 90 LEU A N 1
ATOM 680 C CA . LEU A 1 90 ? -5.409 12.277 10.275 1.00 76.19 90 LEU A CA 1
ATOM 681 C C . LEU A 1 90 ? -5.654 12.639 8.800 1.00 76.19 90 LEU A C 1
ATOM 683 O O . LEU A 1 90 ? -6.745 12.388 8.285 1.00 76.19 90 LEU A O 1
ATOM 687 N N . PRO A 1 91 ? -4.647 13.186 8.091 1.00 67.81 91 PRO A N 1
ATOM 688 C CA . PRO A 1 91 ? -4.822 13.712 6.735 1.00 67.81 91 PRO A CA 1
ATOM 689 C C . PRO A 1 91 ? -5.076 12.614 5.695 1.00 67.81 91 PRO A C 1
ATOM 691 O O . PRO A 1 91 ? -5.671 12.875 4.652 1.00 67.81 91 PRO A O 1
ATOM 694 N N . GLN A 1 92 ? -4.640 11.381 5.968 1.00 74.75 92 GLN A N 1
ATOM 695 C CA . GLN A 1 92 ? -4.897 10.221 5.121 1.00 74.75 92 GLN A CA 1
ATOM 696 C C . GLN A 1 92 ? -5.450 9.074 5.956 1.00 74.75 92 GLN A C 1
ATOM 698 O O . GLN A 1 92 ? -4.705 8.301 6.559 1.00 74.75 92 GLN A O 1
ATOM 703 N N . VAL A 1 93 ? -6.777 8.956 5.971 1.00 79.06 93 VAL A N 1
ATOM 704 C CA . VAL A 1 93 ? -7.449 7.808 6.577 1.00 79.06 93 VAL A CA 1
ATOM 705 C C . VAL A 1 93 ? -7.638 6.730 5.502 1.00 79.06 93 VAL A C 1
ATOM 707 O O . VAL A 1 93 ? -8.333 6.971 4.512 1.00 79.06 93 VAL A O 1
ATOM 710 N N . PRO A 1 94 ? -7.020 5.542 5.644 1.00 81.88 94 PRO A N 1
ATOM 711 C CA . PRO A 1 94 ? -7.279 4.420 4.750 1.00 81.88 94 PRO A CA 1
ATOM 712 C C . PRO A 1 94 ? -8.757 4.047 4.770 1.00 81.88 94 PRO A C 1
ATOM 714 O O . PRO A 1 94 ? -9.398 4.076 5.816 1.00 81.88 94 PRO A O 1
ATOM 717 N N . SER A 1 95 ? -9.286 3.609 3.630 1.00 85.81 95 SER A N 1
ATOM 718 C CA . SER A 1 95 ? -10.650 3.084 3.585 1.00 85.81 95 SER A CA 1
ATOM 719 C C . SER A 1 95 ? -10.828 1.902 4.545 1.00 85.81 95 SER A C 1
ATOM 721 O O . SER A 1 95 ? -9.890 1.149 4.820 1.00 85.81 95 SER A O 1
ATOM 723 N N . VAL A 1 96 ? -12.062 1.674 4.997 1.00 86.88 96 VAL A N 1
ATOM 724 C CA . VAL A 1 96 ? -12.425 0.536 5.863 1.00 86.88 96 VAL A CA 1
ATOM 725 C C . VAL A 1 96 ? -11.942 -0.802 5.276 1.00 86.88 96 VAL A C 1
ATOM 727 O O . VAL A 1 96 ? -11.437 -1.666 5.994 1.00 86.88 96 VAL A O 1
ATOM 730 N N . ALA A 1 97 ? -12.016 -0.965 3.949 1.00 85.81 97 ALA A N 1
ATOM 731 C CA . ALA A 1 97 ? -11.514 -2.150 3.255 1.00 85.81 97 ALA A CA 1
ATOM 732 C C . ALA A 1 97 ? -9.981 -2.279 3.324 1.00 85.81 97 ALA A C 1
ATOM 734 O O . ALA A 1 97 ? -9.463 -3.387 3.487 1.00 85.81 97 ALA A O 1
ATOM 735 N N . ALA A 1 98 ? -9.249 -1.167 3.218 1.00 85.62 98 ALA A N 1
ATOM 736 C CA . ALA A 1 98 ? -7.799 -1.150 3.380 1.00 85.62 98 ALA A CA 1
ATOM 737 C C . ALA A 1 98 ? -7.394 -1.476 4.825 1.00 85.62 98 ALA A C 1
ATOM 739 O O . ALA A 1 98 ? -6.520 -2.319 5.019 1.00 85.62 98 ALA A O 1
ATOM 740 N N . LEU A 1 99 ? -8.085 -0.920 5.826 1.00 86.38 99 LEU A N 1
ATOM 741 C CA . LEU A 1 99 ? -7.910 -1.270 7.242 1.00 86.38 99 LEU A CA 1
ATOM 742 C C . LEU A 1 99 ? -8.143 -2.766 7.492 1.00 86.38 99 LEU A C 1
ATOM 744 O O . LEU A 1 99 ? -7.312 -3.435 8.098 1.00 86.38 99 LEU A O 1
ATOM 748 N N . ALA A 1 100 ? -9.214 -3.340 6.938 1.00 86.00 100 ALA A N 1
ATOM 749 C CA . ALA A 1 100 ? -9.490 -4.772 7.050 1.00 86.00 100 ALA A CA 1
ATOM 750 C C . ALA A 1 100 ? -8.428 -5.661 6.369 1.00 86.00 100 ALA A C 1
ATOM 752 O O . ALA A 1 100 ? -8.232 -6.811 6.769 1.00 86.00 100 ALA A O 1
ATOM 753 N N . ARG A 1 101 ? -7.766 -5.181 5.305 1.00 84.00 101 ARG A N 1
ATOM 754 C CA . ARG A 1 101 ? -6.621 -5.877 4.682 1.00 84.00 101 ARG A CA 1
ATOM 755 C C . ARG A 1 101 ? -5.376 -5.758 5.554 1.00 84.00 101 ARG A C 1
ATOM 757 O O . ARG A 1 101 ? -4.757 -6.778 5.828 1.00 84.00 101 ARG A O 1
ATOM 764 N N . ILE A 1 102 ? -5.079 -4.557 6.053 1.00 85.81 102 ILE A N 1
ATOM 765 C CA . ILE A 1 102 ? -3.975 -4.289 6.983 1.00 85.81 102 ILE A CA 1
ATOM 766 C C . ILE A 1 102 ? -4.086 -5.176 8.224 1.00 85.81 102 ILE A C 1
ATOM 768 O O . ILE A 1 102 ? -3.115 -5.820 8.595 1.00 85.81 102 ILE A O 1
ATOM 772 N N . PHE A 1 103 ? -5.269 -5.279 8.830 1.00 85.44 103 PHE A N 1
ATOM 773 C CA . PHE A 1 103 ? -5.457 -6.094 10.030 1.00 85.44 103 PHE A CA 1
ATOM 774 C C . PHE A 1 103 ? -5.324 -7.595 9.778 1.00 85.44 103 PHE A C 1
ATOM 776 O O . PHE A 1 103 ? -4.877 -8.316 10.667 1.00 85.44 103 PHE A O 1
ATOM 783 N N . ARG A 1 104 ? -5.678 -8.071 8.578 1.00 82.25 104 ARG A N 1
ATOM 784 C CA . ARG A 1 104 ? -5.412 -9.458 8.166 1.00 82.25 104 ARG A CA 1
ATOM 785 C C . ARG A 1 104 ? -3.926 -9.702 7.940 1.00 82.25 104 ARG A C 1
ATOM 787 O O . ARG A 1 104 ? -3.409 -10.696 8.426 1.00 82.25 104 ARG A O 1
ATOM 794 N N . GLU A 1 105 ? -3.247 -8.800 7.234 1.00 81.56 105 GLU A N 1
ATOM 795 C CA . GLU A 1 105 ? -1.804 -8.903 6.986 1.00 81.56 105 GLU A CA 1
ATOM 796 C C . GLU A 1 105 ? -0.991 -8.818 8.285 1.00 81.56 105 GLU A C 1
ATOM 798 O O . GLU A 1 105 ? -0.013 -9.538 8.438 1.00 81.56 105 GLU A O 1
ATOM 803 N N . ALA A 1 106 ? -1.419 -7.988 9.240 1.00 80.25 106 ALA A N 1
ATOM 804 C CA . ALA A 1 106 ? -0.791 -7.852 10.552 1.00 80.25 106 ALA A CA 1
ATOM 805 C C . ALA A 1 106 ? -1.175 -8.971 11.543 1.00 80.25 106 ALA A C 1
ATOM 807 O O . ALA A 1 106 ? -0.706 -8.960 12.676 1.00 80.25 106 ALA A O 1
ATOM 808 N N . GLY A 1 107 ? -2.054 -9.908 11.163 1.00 77.31 107 GLY A N 1
ATOM 809 C CA . GLY A 1 107 ? -2.485 -11.019 12.022 1.00 77.31 107 GLY A CA 1
ATOM 810 C C . GLY A 1 107 ? -3.369 -10.621 13.212 1.00 77.31 107 GLY A C 1
ATOM 811 O O . GLY A 1 107 ? -3.690 -11.462 14.047 1.00 77.31 107 GLY A O 1
ATOM 812 N N . VAL A 1 108 ? -3.788 -9.356 13.292 1.00 70.25 108 VAL A N 1
ATOM 813 C CA . VAL A 1 108 ? -4.580 -8.821 14.410 1.00 70.25 108 VAL A CA 1
ATOM 814 C C . VAL A 1 108 ? -6.086 -9.027 14.220 1.00 70.25 108 VAL A C 1
ATOM 816 O O . VAL A 1 108 ? -6.826 -9.112 15.192 1.00 70.25 108 VAL A O 1
ATOM 819 N N . ALA A 1 109 ? -6.573 -9.165 12.984 1.00 65.81 109 ALA A N 1
ATOM 820 C CA . ALA A 1 109 ? -7.929 -9.645 12.731 1.00 65.81 109 ALA A CA 1
ATOM 821 C C . ALA A 1 109 ? -7.908 -11.172 12.612 1.00 65.81 109 ALA A C 1
ATOM 823 O O . ALA A 1 109 ? -7.452 -11.710 11.600 1.00 65.81 109 ALA A O 1
ATOM 824 N N . ARG A 1 110 ? -8.418 -11.871 13.634 1.00 56.84 110 ARG A N 1
ATOM 825 C CA . ARG A 1 110 ? -8.588 -13.327 13.588 1.00 56.84 110 ARG A CA 1
ATOM 826 C C . ARG A 1 110 ? -9.529 -13.658 12.425 1.00 56.84 110 ARG A C 1
ATOM 828 O O . ARG A 1 110 ? -10.677 -13.219 12.403 1.00 56.84 110 ARG A O 1
ATOM 835 N N . LEU A 1 111 ? -9.034 -14.397 11.435 1.00 54.03 111 LEU A N 1
ATOM 836 C CA . LEU A 1 111 ? -9.895 -15.002 10.426 1.00 54.03 111 LEU A CA 1
ATOM 837 C C . LEU A 1 111 ? -10.818 -15.974 11.169 1.00 54.03 111 LEU A C 1
ATOM 839 O O . LEU A 1 111 ? -10.331 -16.901 11.811 1.00 54.03 111 LEU A O 1
ATOM 843 N N . GLU A 1 112 ? -12.131 -15.771 11.095 1.00 51.00 112 GLU A N 1
ATOM 844 C CA . GLU A 1 112 ? -13.123 -16.763 11.526 1.00 51.00 112 GLU A CA 1
ATOM 845 C C . GLU A 1 112 ? -13.692 -17.476 10.288 1.00 51.00 112 GLU A C 1
ATOM 847 O O . GLU A 1 112 ? -14.825 -17.205 9.884 1.00 51.00 112 GLU A O 1
ATOM 852 N N . PRO A 1 113 ? -12.929 -18.385 9.647 1.00 58.88 113 PRO A N 1
ATOM 853 C CA . PRO A 1 113 ? -13.380 -19.110 8.458 1.00 58.88 113 PRO A CA 1
ATOM 854 C C . PRO A 1 113 ? -14.546 -20.068 8.749 1.00 58.88 113 PRO A C 1
ATOM 856 O O . PRO A 1 113 ? -15.166 -20.576 7.823 1.00 58.88 113 PRO A O 1
ATOM 859 N N . MET A 1 114 ? -14.861 -20.316 10.025 1.00 52.25 114 MET A N 1
ATOM 860 C CA . MET A 1 114 ? -15.931 -21.221 10.454 1.00 52.25 114 MET A CA 1
ATOM 861 C C . MET A 1 114 ? -17.316 -20.562 10.521 1.00 52.25 114 MET A C 1
ATOM 863 O O . MET A 1 114 ? -18.302 -21.244 10.810 1.00 52.25 114 MET A O 1
ATOM 867 N N . LYS A 1 115 ? -17.438 -19.253 10.259 1.00 51.00 115 LYS A N 1
ATOM 868 C CA . LYS A 1 115 ? -18.759 -18.623 10.144 1.00 51.00 115 LYS A CA 1
ATOM 869 C C . LYS A 1 115 ? -19.434 -19.110 8.864 1.00 51.00 115 LYS A C 1
ATOM 871 O O . LYS A 1 115 ? -19.010 -18.772 7.761 1.00 51.00 115 LYS A O 1
ATOM 876 N N . LYS A 1 116 ? -20.486 -19.921 9.031 1.00 50.31 116 LYS A N 1
ATOM 877 C CA . LYS A 1 116 ? -21.311 -20.428 7.928 1.00 50.31 116 LYS A CA 1
ATOM 878 C C . LYS A 1 116 ? -21.805 -19.253 7.068 1.00 50.31 116 LYS A C 1
ATOM 880 O O . LYS A 1 116 ? -22.237 -18.246 7.640 1.00 50.31 116 LYS A O 1
ATOM 885 N N . PRO A 1 117 ? -21.759 -19.358 5.728 1.00 62.34 117 PRO A N 1
ATOM 886 C CA . PRO A 1 117 ? -22.355 -18.344 4.871 1.00 62.34 117 PRO A CA 1
ATOM 887 C C . PRO A 1 117 ? -23.840 -18.224 5.220 1.00 62.34 117 PRO A C 1
ATOM 889 O O . PRO A 1 117 ? -24.517 -19.235 5.418 1.00 62.34 117 PRO A O 1
ATOM 892 N N . ARG A 1 118 ? -24.340 -16.987 5.333 1.00 60.25 118 ARG A N 1
ATOM 893 C CA . ARG A 1 118 ? -25.786 -16.759 5.400 1.00 60.25 118 ARG A CA 1
ATOM 894 C C . ARG A 1 118 ? -26.373 -17.295 4.102 1.00 60.25 118 ARG A C 1
ATOM 896 O O . ARG A 1 118 ? -26.005 -16.822 3.031 1.00 60.25 118 ARG A O 1
ATOM 903 N N . SER A 1 119 ? -27.227 -18.303 4.221 1.00 60.78 119 SER A N 1
ATOM 904 C CA . SER A 1 119 ? -28.095 -18.735 3.136 1.00 60.78 119 SER A CA 1
ATOM 905 C C . SER A 1 119 ? -28.953 -17.543 2.723 1.00 60.78 119 SER A C 1
ATOM 907 O O . SER A 1 119 ? -29.639 -16.966 3.573 1.00 60.78 119 SER A O 1
ATOM 909 N N . VAL A 1 120 ? -28.827 -17.151 1.457 1.00 53.19 120 VAL A N 1
ATOM 910 C CA . VAL A 1 120 ? -29.798 -16.290 0.771 1.00 53.19 120 VAL A CA 1
ATOM 911 C C . VAL A 1 120 ? -31.082 -17.057 0.504 1.00 53.19 120 VAL A C 1
ATOM 913 O O . VAL A 1 120 ? -30.989 -18.296 0.333 1.00 53.19 120 VAL A O 1
#

InterPro domains:
  IPR009057 Homedomain-like superfamily [SSF46689] (14-107)